Protein AF-R9KU34-F1 (afdb_monomer_lite)

Sequence (108 aa):
MATAMQGEYRAARGAELAAKCADWMDANPDALCYIERRALEEAGAERRFSVRLLLEEARSKDFTDRRGRGTRINNVIAPALARRIADDHPEVRPYMRLRRSMVDEIEG

Secondary structure (DSSP, 8-state):
-HHHHHHHHHHHHHHHHHHHHHHHHHH-HHHHHHHHHHHHHHHHTT--B-HHHHHHHHHHTTPBPTTSSB----GGGHHHHHHHHHHH-GGGTTTB-----TTGGG--

Radius of gyration: 14.87 Å; chains: 1; bounding box: 37×26×44 Å

Foldseek 3Di:
DVVVVVLVVLVVLLVVLLVVLVVLCQFFVPLLVQLLVVLVVCLVVVAADELVVSVVVSLVVQGATPVRHTRDDDPSNSLSSLVVSCVVPVSSVVRYDRDDDSNVVVVD

Structure (mmCIF, N/CA/C/O backbone):
data_AF-R9KU34-F1
#
_entry.id   AF-R9KU34-F1
#
loop_
_atom_site.group_PDB
_atom_site.id
_atom_site.type_symbol
_atom_site.label_atom_id
_atom_site.label_alt_id
_atom_site.label_comp_id
_atom_site.label_asym_id
_atom_site.label_entity_id
_atom_site.label_seq_id
_atom_site.pdbx_PDB_ins_code
_atom_site.Cartn_x
_atom_site.Cartn_y
_atom_site.Cartn_z
_atom_site.occupancy
_atom_site.B_iso_or_equiv
_atom_site.auth_seq_id
_atom_site.auth_comp_id
_atom_site.auth_asym_id
_atom_site.auth_atom_id
_atom_site.pdbx_PDB_model_num
ATOM 1 N N . MET A 1 1 ? 18.980 -3.634 -32.014 1.00 51.91 1 MET A N 1
ATOM 2 C CA . MET A 1 1 ? 19.744 -3.049 -30.887 1.00 51.91 1 MET A CA 1
ATOM 3 C C . MET A 1 1 ? 18.928 -2.063 -30.045 1.00 51.91 1 MET A C 1
ATOM 5 O O . MET A 1 1 ? 19.011 -2.159 -28.832 1.00 51.91 1 MET A O 1
ATOM 9 N N . ALA A 1 2 ? 18.085 -1.190 -30.620 1.00 54.97 2 ALA A N 1
ATOM 10 C CA . ALA A 1 2 ? 17.259 -0.250 -29.837 1.00 54.97 2 ALA A CA 1
ATOM 11 C C . ALA A 1 2 ? 16.260 -0.918 -28.858 1.00 54.97 2 ALA A C 1
ATOM 13 O O . ALA A 1 2 ? 16.022 -0.401 -27.772 1.00 54.97 2 ALA A O 1
ATOM 14 N N . THR A 1 3 ? 15.710 -2.085 -29.207 1.00 59.56 3 THR A N 1
ATOM 15 C CA . THR A 1 3 ? 14.722 -2.811 -28.385 1.00 59.56 3 THR A CA 1
ATOM 16 C C . THR A 1 3 ? 15.333 -3.476 -27.146 1.00 59.56 3 THR A C 1
ATOM 18 O O . THR A 1 3 ? 14.694 -3.513 -26.101 1.00 59.56 3 THR A O 1
ATOM 21 N N . ALA A 1 4 ? 16.585 -3.942 -27.234 1.00 59.69 4 ALA A N 1
ATOM 22 C CA . ALA A 1 4 ? 17.297 -4.569 -26.115 1.00 59.69 4 ALA A CA 1
ATOM 23 C C . ALA A 1 4 ? 17.662 -3.536 -25.032 1.00 59.69 4 ALA A C 1
ATOM 25 O O . ALA A 1 4 ? 17.339 -3.732 -23.865 1.00 59.69 4 ALA A O 1
ATOM 26 N N . MET A 1 5 ? 18.184 -2.369 -25.438 1.00 61.28 5 MET A N 1
ATOM 27 C CA . MET A 1 5 ? 18.437 -1.237 -24.530 1.00 61.28 5 MET A CA 1
ATOM 28 C C . MET A 1 5 ? 17.160 -0.737 -23.834 1.00 61.28 5 MET A C 1
ATOM 30 O O . MET A 1 5 ? 17.205 -0.310 -22.682 1.00 61.28 5 MET A O 1
ATOM 34 N N . GLN A 1 6 ? 16.008 -0.779 -24.516 1.00 59.88 6 GLN A N 1
ATOM 35 C CA . GLN A 1 6 ? 14.725 -0.411 -23.909 1.00 59.88 6 GLN A CA 1
ATOM 36 C C . GLN A 1 6 ? 14.242 -1.441 -22.878 1.00 59.88 6 GLN A C 1
ATOM 38 O O . GLN A 1 6 ? 13.665 -1.035 -21.872 1.00 59.88 6 GLN A O 1
ATOM 43 N N . GLY A 1 7 ? 14.484 -2.738 -23.092 1.00 62.44 7 GLY A N 1
ATOM 44 C CA . GLY A 1 7 ? 14.155 -3.796 -22.129 1.00 62.44 7 GLY A CA 1
ATOM 45 C C . GLY A 1 7 ? 15.004 -3.719 -20.857 1.00 62.44 7 GLY A C 1
ATOM 46 O O . GLY A 1 7 ? 14.464 -3.708 -19.753 1.00 62.44 7 GLY A O 1
ATOM 47 N N . GLU A 1 8 ? 16.320 -3.549 -21.003 1.00 66.50 8 GLU A N 1
ATOM 48 C CA . GLU A 1 8 ? 17.257 -3.419 -19.876 1.00 66.50 8 GLU A CA 1
ATOM 49 C C . GLU A 1 8 ? 16.966 -2.176 -19.022 1.00 66.50 8 GLU A C 1
ATOM 51 O O . GLU A 1 8 ? 16.920 -2.250 -17.793 1.00 66.50 8 GLU A O 1
ATOM 56 N N . TYR A 1 9 ? 16.677 -1.038 -19.664 1.00 66.12 9 TYR A N 1
ATOM 57 C CA . TYR A 1 9 ? 16.287 0.190 -18.967 1.00 66.12 9 TYR A CA 1
ATOM 58 C C . TYR A 1 9 ? 14.984 0.025 -18.171 1.00 66.12 9 TYR A C 1
ATOM 60 O O . TYR A 1 9 ? 14.853 0.546 -17.062 1.00 66.12 9 TYR A O 1
ATOM 68 N N . ARG A 1 10 ? 14.009 -0.710 -18.720 1.00 62.38 10 ARG A N 1
ATOM 69 C CA . ARG A 1 10 ? 12.731 -0.985 -18.046 1.00 62.38 10 ARG A CA 1
ATOM 70 C C . ARG A 1 10 ? 12.903 -1.921 -16.855 1.00 62.38 10 ARG A C 1
ATOM 72 O O . ARG A 1 10 ? 12.343 -1.629 -15.801 1.00 62.38 10 ARG A O 1
ATOM 79 N N . ALA A 1 11 ? 13.703 -2.977 -16.990 1.00 69.06 11 ALA A N 1
ATOM 80 C CA . ALA A 1 11 ? 13.994 -3.910 -15.903 1.00 69.06 11 ALA A CA 1
ATOM 81 C C . ALA A 1 11 ? 14.737 -3.221 -14.745 1.00 69.06 11 ALA A C 1
ATOM 83 O O . ALA A 1 11 ? 14.314 -3.321 -13.593 1.00 69.06 11 ALA A O 1
ATOM 84 N N . ALA A 1 12 ? 15.776 -2.434 -15.053 1.00 74.56 12 ALA A N 1
ATOM 85 C CA . ALA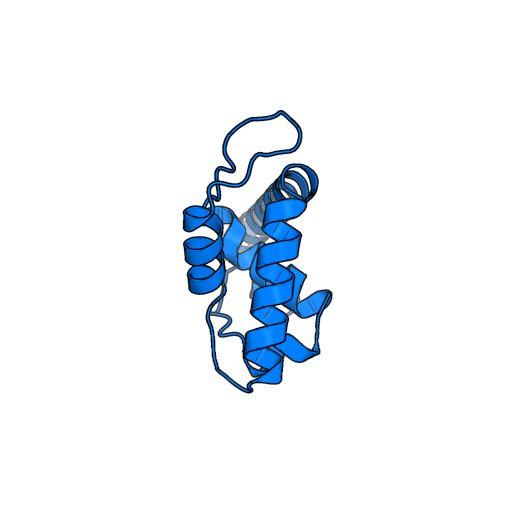 A 1 12 ? 16.514 -1.658 -14.054 1.00 74.56 12 ALA A CA 1
ATOM 86 C C . ALA A 1 12 ? 15.600 -0.674 -13.307 1.00 74.56 12 ALA A C 1
ATOM 88 O O . ALA A 1 12 ? 15.649 -0.562 -12.082 1.00 74.56 12 ALA A O 1
ATOM 89 N N . ARG A 1 13 ? 14.704 -0.004 -14.039 1.00 74.06 13 ARG A N 1
ATOM 90 C CA . ARG A 1 13 ? 13.727 0.911 -13.448 1.00 74.06 13 ARG A CA 1
ATOM 91 C C . ARG A 1 13 ? 12.674 0.178 -12.615 1.00 74.06 13 ARG A C 1
ATOM 93 O O . ARG A 1 13 ? 12.281 0.685 -11.573 1.00 74.06 13 ARG A O 1
ATOM 100 N N . GLY A 1 14 ? 12.240 -1.013 -13.022 1.00 74.50 14 GLY A N 1
ATOM 101 C CA . GLY A 1 14 ? 11.357 -1.872 -12.227 1.00 74.50 14 GLY A CA 1
ATOM 102 C C . GLY A 1 14 ? 11.984 -2.271 -10.888 1.00 74.50 14 GLY A C 1
ATOM 103 O O . GLY A 1 14 ? 11.344 -2.120 -9.847 1.00 74.50 14 GLY A O 1
ATOM 104 N N . ALA A 1 15 ? 13.253 -2.686 -10.903 1.00 79.25 15 ALA A N 1
ATOM 105 C CA . ALA A 1 15 ? 14.006 -3.029 -9.697 1.00 79.25 15 ALA A CA 1
ATOM 106 C C . ALA A 1 15 ? 14.189 -1.823 -8.759 1.00 79.25 15 ALA A C 1
ATOM 108 O O . ALA A 1 15 ? 13.983 -1.939 -7.552 1.00 79.25 15 ALA A O 1
ATOM 109 N N . GLU A 1 16 ? 14.491 -0.641 -9.306 1.00 82.62 16 GLU A N 1
ATOM 110 C CA . GLU A 1 16 ? 14.581 0.601 -8.528 1.00 82.62 16 GLU A CA 1
ATOM 111 C C . GLU A 1 16 ? 13.247 0.943 -7.838 1.00 82.62 16 GLU A C 1
ATOM 113 O O . GLU A 1 16 ? 13.219 1.363 -6.679 1.00 82.62 16 GLU A O 1
ATOM 118 N N . LEU A 1 17 ? 12.123 0.754 -8.536 1.00 81.50 17 LEU A N 1
ATOM 119 C CA . LEU A 1 17 ? 10.788 0.982 -7.980 1.00 81.50 17 LEU A CA 1
ATOM 120 C C . LEU A 1 17 ? 10.437 -0.027 -6.886 1.00 81.50 17 LEU A C 1
ATOM 122 O O . LEU A 1 17 ? 9.831 0.362 -5.887 1.00 81.50 17 LEU A O 1
ATOM 126 N N . ALA A 1 18 ? 10.827 -1.291 -7.056 1.00 82.38 18 ALA A N 1
ATOM 127 C CA . ALA A 1 18 ? 10.651 -2.324 -6.043 1.00 82.38 18 ALA A CA 1
ATOM 128 C C . ALA A 1 18 ? 11.465 -2.010 -4.778 1.00 82.38 18 ALA A C 1
ATOM 130 O O . ALA A 1 18 ? 10.910 -2.052 -3.683 1.00 82.38 18 ALA A O 1
ATOM 131 N N . ALA A 1 19 ? 12.728 -1.594 -4.925 1.00 85.75 19 ALA A N 1
ATOM 132 C CA . ALA A 1 19 ? 13.571 -1.181 -3.802 1.00 85.75 19 ALA A CA 1
ATOM 133 C C . ALA A 1 19 ? 12.972 0.018 -3.048 1.00 85.75 19 ALA A C 1
ATOM 135 O O . ALA A 1 19 ? 12.788 -0.036 -1.837 1.00 85.75 19 ALA A O 1
ATOM 136 N N . LYS A 1 20 ? 12.544 1.063 -3.771 1.00 86.56 20 LYS A N 1
ATOM 137 C CA . LYS A 1 20 ? 11.859 2.224 -3.172 1.00 86.56 20 LYS A CA 1
ATOM 138 C C . LYS A 1 20 ? 10.562 1.850 -2.459 1.00 86.56 20 LYS A C 1
ATOM 140 O O . LYS A 1 20 ? 10.192 2.496 -1.481 1.00 86.56 20 LYS A O 1
ATOM 145 N N . CYS A 1 21 ? 9.839 0.860 -2.979 1.00 87.94 21 CYS A N 1
ATOM 146 C CA . CYS A 1 21 ? 8.636 0.348 -2.340 1.00 87.94 21 CYS A CA 1
ATOM 147 C C . CYS A 1 21 ? 8.978 -0.361 -1.028 1.00 87.94 21 CYS A C 1
ATOM 149 O O . CYS A 1 21 ? 8.352 -0.056 -0.018 1.00 87.94 21 CYS A O 1
ATOM 151 N N . ALA A 1 22 ? 9.985 -1.237 -1.029 1.00 87.44 22 ALA A N 1
ATOM 152 C CA . ALA A 1 22 ? 10.450 -1.931 0.169 1.00 87.44 22 ALA A CA 1
ATOM 153 C C . ALA A 1 22 ? 10.916 -0.942 1.250 1.00 87.44 22 ALA A C 1
ATOM 155 O O . ALA A 1 22 ? 10.417 -0.988 2.371 1.00 87.44 22 ALA A O 1
ATOM 156 N N . ASP A 1 23 ? 11.747 0.040 0.884 1.00 89.06 23 ASP A N 1
ATOM 157 C CA . ASP A 1 23 ? 12.196 1.093 1.805 1.00 89.06 23 ASP A CA 1
ATOM 158 C C . ASP A 1 23 ? 11.015 1.867 2.413 1.00 89.06 23 ASP A C 1
ATOM 160 O O . ASP A 1 23 ? 11.015 2.223 3.594 1.00 89.06 23 ASP A O 1
ATOM 164 N N . TRP A 1 24 ? 9.986 2.151 1.605 1.00 90.00 24 TRP A N 1
ATOM 165 C CA . TRP A 1 24 ? 8.788 2.835 2.081 1.00 90.00 24 TRP A CA 1
ATOM 166 C C . TRP A 1 24 ? 7.964 1.953 3.024 1.00 90.00 24 TRP A C 1
ATOM 168 O O . TRP A 1 24 ? 7.509 2.449 4.053 1.00 90.00 24 TRP A O 1
ATOM 178 N N . MET A 1 25 ? 7.793 0.670 2.708 1.00 89.25 25 MET A N 1
ATOM 179 C CA . MET A 1 25 ? 7.091 -0.292 3.563 1.00 89.25 25 MET A CA 1
ATOM 180 C C . MET A 1 25 ? 7.777 -0.416 4.928 1.00 89.25 25 MET A C 1
ATOM 182 O O . MET A 1 25 ? 7.120 -0.304 5.962 1.00 89.25 25 MET A O 1
ATOM 186 N N . ASP A 1 26 ? 9.106 -0.526 4.935 1.00 89.62 26 ASP A N 1
ATOM 187 C CA . ASP A 1 26 ? 9.900 -0.589 6.161 1.00 89.62 26 ASP A CA 1
ATOM 188 C C . ASP A 1 26 ? 9.819 0.703 6.975 1.00 89.62 26 ASP A C 1
ATOM 190 O O . ASP A 1 26 ? 9.811 0.673 8.206 1.00 89.62 26 ASP A O 1
ATOM 194 N N . ALA A 1 27 ? 9.755 1.860 6.320 1.00 88.19 27 ALA A N 1
ATOM 195 C CA . ALA A 1 27 ? 9.644 3.139 7.010 1.00 88.19 27 ALA A CA 1
ATOM 196 C C . ALA A 1 27 ? 8.227 3.430 7.540 1.00 88.19 27 ALA A C 1
ATOM 198 O O . ALA A 1 27 ? 8.103 4.202 8.491 1.00 88.19 27 ALA A O 1
ATOM 199 N N . ASN A 1 28 ? 7.176 2.836 6.960 1.00 88.88 28 ASN A N 1
ATOM 200 C CA . ASN A 1 28 ? 5.776 3.208 7.210 1.00 88.88 28 ASN A CA 1
ATOM 201 C C . ASN A 1 28 ? 4.887 1.982 7.524 1.00 88.88 28 ASN A C 1
ATOM 203 O O . ASN A 1 28 ? 3.906 1.741 6.813 1.00 88.88 28 ASN A O 1
ATOM 207 N N . PRO A 1 29 ? 5.184 1.214 8.592 1.00 89.38 29 PRO A N 1
ATOM 208 C CA . PRO A 1 29 ? 4.461 -0.021 8.908 1.00 89.38 29 PRO A CA 1
ATOM 209 C C . PRO A 1 29 ? 2.977 0.211 9.226 1.00 89.38 29 PRO A C 1
ATOM 211 O O . PRO A 1 29 ? 2.139 -0.587 8.820 1.00 89.38 29 PRO A O 1
ATOM 214 N N . ASP A 1 30 ? 2.626 1.313 9.895 1.00 89.25 30 ASP A N 1
ATOM 215 C CA . ASP A 1 30 ? 1.233 1.600 10.267 1.00 89.25 30 ASP A CA 1
ATOM 216 C C . ASP A 1 30 ? 0.380 1.943 9.041 1.00 89.25 30 ASP A C 1
ATOM 218 O O . ASP A 1 30 ? -0.752 1.474 8.899 1.00 89.25 30 ASP A O 1
ATOM 222 N N . ALA A 1 31 ? 0.949 2.721 8.113 1.00 90.50 31 ALA A N 1
ATOM 223 C CA . ALA A 1 31 ? 0.305 3.027 6.844 1.00 90.50 31 ALA A CA 1
ATOM 224 C C . ALA A 1 31 ? 0.136 1.760 5.994 1.00 90.50 31 ALA A C 1
ATOM 226 O O . ALA A 1 31 ? -0.921 1.571 5.394 1.00 90.50 31 ALA A O 1
ATOM 227 N N . LEU A 1 32 ? 1.151 0.887 5.965 1.00 91.31 32 LEU A N 1
ATOM 228 C CA . LEU A 1 32 ? 1.085 -0.396 5.269 1.00 91.31 32 LEU A CA 1
ATOM 229 C C . LEU A 1 32 ? -0.018 -1.291 5.847 1.00 91.31 32 LEU A C 1
ATOM 231 O O . LEU A 1 32 ? -0.900 -1.708 5.102 1.00 91.31 32 LEU A O 1
ATOM 235 N N . CYS A 1 33 ? -0.033 -1.486 7.166 1.00 92.12 33 CYS A N 1
ATOM 236 C CA . CYS A 1 33 ? -1.046 -2.279 7.863 1.00 92.12 33 CYS A CA 1
ATOM 237 C C . CYS A 1 33 ? -2.467 -1.765 7.577 1.00 92.12 33 CYS A C 1
ATOM 239 O O . CYS A 1 33 ? -3.389 -2.540 7.312 1.00 92.12 33 CYS A O 1
ATOM 241 N N . TYR A 1 34 ? -2.656 -0.440 7.553 1.00 93.44 34 TYR A N 1
ATOM 242 C CA . TYR A 1 34 ? -3.936 0.151 7.167 1.00 93.44 34 TYR A CA 1
ATOM 243 C C . TYR A 1 34 ? -4.327 -0.197 5.725 1.00 93.44 34 TYR A C 1
ATOM 245 O O . TYR A 1 34 ? -5.478 -0.560 5.478 1.00 93.44 34 TYR A O 1
ATOM 253 N N . ILE A 1 35 ? -3.390 -0.079 4.779 1.00 92.81 35 ILE A N 1
ATOM 254 C CA . ILE A 1 35 ? -3.626 -0.369 3.360 1.00 92.81 35 ILE A CA 1
ATOM 255 C C . ILE A 1 35 ? -3.979 -1.847 3.160 1.00 92.81 35 ILE A C 1
ATOM 257 O O . ILE A 1 35 ? -4.961 -2.136 2.479 1.00 92.81 35 ILE A O 1
ATOM 261 N N . GLU A 1 36 ? -3.221 -2.764 3.763 1.00 93.88 36 GLU A N 1
ATOM 262 C CA . GLU A 1 36 ? -3.454 -4.213 3.689 1.00 93.88 36 GLU A CA 1
ATOM 263 C C . GLU A 1 36 ? -4.821 -4.577 4.260 1.00 93.88 36 GLU A C 1
ATOM 265 O O . GLU A 1 36 ? -5.630 -5.217 3.588 1.00 93.88 36 GLU A O 1
ATOM 270 N N . ARG A 1 37 ? -5.144 -4.072 5.455 1.00 95.06 37 ARG A N 1
ATOM 271 C CA . ARG A 1 37 ? -6.456 -4.290 6.067 1.00 95.06 37 ARG A CA 1
ATOM 272 C C . ARG A 1 37 ? -7.588 -3.799 5.165 1.00 95.06 37 ARG A C 1
ATOM 274 O O . ARG A 1 37 ? -8.557 -4.521 4.959 1.00 95.06 37 ARG A O 1
ATOM 281 N N . ARG A 1 38 ? -7.475 -2.593 4.599 1.00 94.88 38 ARG A N 1
ATOM 282 C CA . ARG A 1 38 ? -8.496 -2.065 3.680 1.00 94.88 38 ARG A CA 1
ATOM 283 C C . ARG A 1 38 ? -8.601 -2.900 2.403 1.00 94.88 38 ARG A C 1
ATOM 285 O O . ARG A 1 38 ? -9.711 -3.119 1.930 1.00 94.88 38 ARG A O 1
ATOM 292 N N . ALA A 1 39 ? -7.488 -3.397 1.865 1.00 93.75 39 ALA A N 1
ATOM 293 C CA . ALA A 1 39 ? -7.498 -4.293 0.710 1.00 93.75 39 ALA A CA 1
ATOM 294 C C . ALA A 1 39 ? -8.265 -5.593 1.005 1.00 93.75 39 ALA A C 1
ATOM 296 O O . ALA A 1 39 ? -9.099 -6.009 0.200 1.00 93.75 39 ALA A O 1
ATOM 297 N N . LEU A 1 40 ? -8.030 -6.190 2.176 1.00 94.00 40 LEU A N 1
ATOM 298 C CA . LEU A 1 40 ? -8.733 -7.387 2.639 1.00 94.00 40 LEU A CA 1
ATOM 299 C C . LEU A 1 40 ? -10.221 -7.130 2.892 1.00 94.00 40 LEU A C 1
ATOM 301 O O . LEU A 1 40 ? -11.051 -7.952 2.519 1.00 94.00 40 LEU A O 1
ATOM 305 N N . GLU A 1 41 ? -10.583 -5.985 3.472 1.00 94.81 41 GLU A N 1
ATOM 306 C CA . GLU A 1 41 ? -11.985 -5.598 3.682 1.00 94.81 41 GLU A CA 1
ATOM 307 C C . GLU A 1 41 ? -12.748 -5.435 2.358 1.00 94.81 41 GLU A C 1
ATOM 309 O O . GLU A 1 41 ? -13.903 -5.848 2.245 1.00 94.81 41 GLU A O 1
ATOM 314 N N . GLU A 1 42 ? -12.122 -4.843 1.338 1.00 93.31 42 GLU A N 1
ATOM 315 C CA . GLU A 1 42 ? -12.734 -4.711 0.013 1.00 93.31 42 GLU A CA 1
ATOM 316 C C . GLU A 1 42 ? -12.843 -6.068 -0.701 1.00 93.31 42 GLU A C 1
ATOM 318 O O .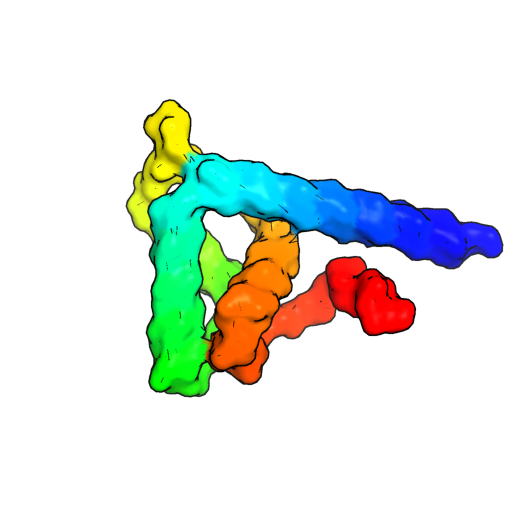 GLU A 1 42 ? -13.886 -6.358 -1.291 1.00 93.31 42 GLU A O 1
ATOM 323 N N . ALA A 1 43 ? -11.818 -6.921 -0.596 1.00 92.19 43 ALA A N 1
ATOM 324 C CA . ALA A 1 43 ? -11.836 -8.276 -1.149 1.00 92.19 43 ALA A CA 1
ATOM 325 C C . ALA A 1 43 ? -12.881 -9.174 -0.466 1.00 92.19 43 ALA A C 1
ATOM 327 O O . ALA A 1 43 ? -13.639 -9.860 -1.147 1.00 92.19 43 ALA A O 1
ATOM 328 N N . GLY A 1 44 ? -12.983 -9.119 0.865 1.00 91.88 44 GLY A N 1
ATOM 329 C CA . GLY A 1 44 ? -13.995 -9.842 1.640 1.00 91.88 44 GLY A CA 1
ATOM 330 C C . GLY A 1 44 ? -15.423 -9.354 1.382 1.00 91.88 44 GLY A C 1
ATOM 331 O O . GLY A 1 44 ? -16.372 -10.107 1.568 1.00 91.88 44 GLY A O 1
ATOM 332 N N . ALA A 1 45 ? -15.583 -8.115 0.911 1.00 93.06 45 ALA A N 1
ATOM 333 C CA . ALA A 1 45 ? -16.854 -7.579 0.428 1.00 93.06 45 ALA A CA 1
ATOM 334 C C . ALA A 1 45 ? -17.076 -7.800 -1.083 1.00 93.06 45 ALA A C 1
ATOM 336 O O . ALA A 1 45 ? -18.032 -7.256 -1.635 1.00 93.06 45 ALA A O 1
ATOM 337 N N . GLU A 1 46 ? -16.179 -8.527 -1.756 1.00 91.88 46 GLU A N 1
ATOM 338 C CA . GLU A 1 46 ? -16.189 -8.800 -3.199 1.00 91.88 46 GLU A CA 1
ATOM 339 C C . GLU A 1 46 ? -16.240 -7.535 -4.081 1.00 91.88 46 GLU A C 1
ATOM 341 O O . GLU A 1 46 ? -16.708 -7.537 -5.226 1.00 91.88 46 GLU A O 1
ATOM 346 N N . ARG A 1 47 ? -15.748 -6.406 -3.558 1.00 89.75 47 ARG A N 1
ATOM 347 C CA . ARG A 1 47 ? -15.790 -5.109 -4.238 1.00 89.75 47 ARG A CA 1
ATOM 348 C C . ARG A 1 47 ? -14.512 -4.879 -5.021 1.00 89.75 47 ARG A C 1
ATOM 350 O O . ARG A 1 47 ? -13.409 -5.056 -4.525 1.00 89.75 47 ARG A O 1
ATOM 357 N N . ARG A 1 48 ? -14.650 -4.419 -6.267 1.00 88.75 48 ARG A N 1
ATOM 358 C CA . ARG A 1 48 ? -13.491 -4.039 -7.084 1.00 88.75 48 ARG A CA 1
ATOM 359 C C . ARG A 1 48 ? -12.916 -2.709 -6.617 1.00 88.75 48 ARG A C 1
ATOM 361 O O . ARG A 1 48 ? -13.629 -1.708 -6.607 1.00 88.75 48 ARG A O 1
ATOM 368 N N . PHE A 1 49 ? -11.610 -2.666 -6.388 1.00 87.25 49 PHE A N 1
ATOM 369 C CA . PHE A 1 49 ? -10.905 -1.458 -5.956 1.00 87.25 49 PHE A CA 1
ATOM 370 C C . PHE A 1 49 ? -9.618 -1.229 -6.751 1.00 87.25 49 PHE A C 1
ATOM 372 O O . PHE A 1 49 ? -9.200 -2.049 -7.566 1.00 87.25 49 PHE A O 1
ATOM 379 N N . SER A 1 50 ? -8.994 -0.069 -6.550 1.00 86.81 50 SER A N 1
ATOM 380 C CA . SER A 1 50 ? -7.679 0.247 -7.115 1.00 86.81 50 SER A CA 1
ATOM 381 C C . SER A 1 50 ? -6.700 0.543 -5.99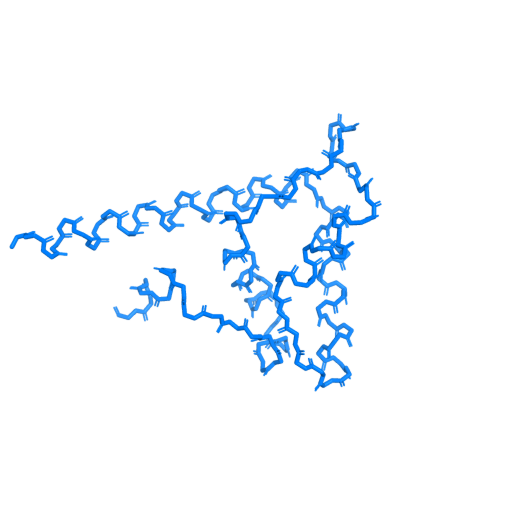0 1.00 86.81 50 SER A C 1
ATOM 383 O O . SER A 1 50 ? -7.088 1.158 -5.000 1.00 86.81 50 SER A O 1
ATOM 385 N N . VAL A 1 51 ? -5.424 0.190 -6.164 1.00 87.94 51 VAL A N 1
ATOM 386 C CA . VAL A 1 51 ? -4.396 0.509 -5.157 1.00 87.94 51 VAL A CA 1
ATOM 387 C C . VAL A 1 51 ? -4.336 2.015 -4.876 1.00 87.94 51 VAL A C 1
ATOM 389 O O . VAL A 1 51 ? -4.105 2.438 -3.753 1.00 87.94 51 VAL A O 1
ATOM 392 N N . ARG A 1 52 ? -4.605 2.845 -5.893 1.00 86.94 52 ARG A N 1
ATOM 393 C CA . ARG A 1 52 ? -4.592 4.303 -5.768 1.00 86.94 52 ARG A CA 1
ATOM 394 C C . ARG A 1 52 ? -5.648 4.805 -4.786 1.00 86.94 52 ARG A C 1
ATOM 396 O O . ARG A 1 52 ? -5.339 5.704 -4.018 1.00 86.94 52 ARG A O 1
ATOM 403 N N . LEU A 1 53 ? -6.839 4.204 -4.793 1.00 88.00 53 LEU A N 1
ATOM 404 C CA . LEU A 1 53 ? -7.887 4.521 -3.822 1.00 88.00 53 LEU A CA 1
ATOM 405 C C . LEU A 1 53 ? -7.388 4.260 -2.395 1.00 88.00 53 LEU A C 1
ATOM 407 O O . LEU A 1 53 ? -7.475 5.143 -1.552 1.00 88.00 53 LEU A O 1
ATOM 411 N N . LEU A 1 54 ? -6.782 3.093 -2.154 1.00 90.19 54 LEU A N 1
ATOM 412 C CA . LEU A 1 54 ? -6.241 2.738 -0.837 1.00 90.19 54 LEU A CA 1
ATOM 413 C C . LEU A 1 54 ? -5.117 3.683 -0.396 1.00 90.19 54 LEU A C 1
ATOM 415 O O . LEU A 1 54 ? -5.049 4.077 0.765 1.00 90.19 54 LEU A O 1
ATOM 419 N N . LEU A 1 55 ? -4.253 4.090 -1.329 1.00 88.69 55 LEU A N 1
ATOM 420 C CA . LEU A 1 55 ? -3.194 5.061 -1.063 1.00 88.69 55 LEU A CA 1
ATOM 421 C C . LEU A 1 55 ? -3.739 6.456 -0.743 1.00 88.69 55 LEU A C 1
ATOM 423 O O . LEU A 1 55 ? -3.181 7.150 0.104 1.00 88.69 55 LEU A O 1
ATOM 427 N N . GLU A 1 56 ? -4.799 6.890 -1.422 1.00 89.00 56 GLU A N 1
ATOM 428 C CA . GLU A 1 56 ? -5.463 8.166 -1.144 1.00 89.00 56 GLU A CA 1
ATOM 429 C C . GLU A 1 56 ? -6.160 8.134 0.225 1.00 89.00 56 GLU A C 1
ATOM 431 O O . GLU A 1 56 ? -5.997 9.075 1.004 1.00 89.00 56 GLU A O 1
ATOM 436 N N . GLU A 1 57 ? -6.823 7.025 0.574 1.00 89.44 57 GLU A N 1
ATOM 437 C CA . GLU A 1 57 ? -7.361 6.804 1.920 1.00 89.44 57 GLU A CA 1
ATOM 438 C C . GLU A 1 57 ? -6.253 6.850 2.978 1.00 89.44 57 GLU A C 1
ATOM 440 O O .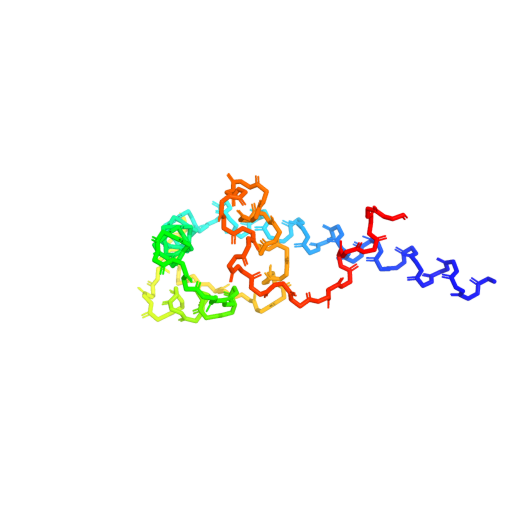 GLU A 1 57 ? -6.377 7.582 3.958 1.00 89.44 57 GLU A O 1
ATOM 445 N N . ALA A 1 58 ? -5.143 6.137 2.776 1.00 87.94 58 ALA A N 1
ATOM 446 C CA . ALA A 1 58 ? -4.027 6.129 3.718 1.00 87.94 58 ALA A CA 1
ATOM 447 C C . ALA A 1 58 ? -3.389 7.518 3.874 1.00 87.94 58 ALA A C 1
ATOM 449 O O . ALA A 1 58 ? -3.060 7.930 4.984 1.00 87.94 58 ALA A O 1
ATOM 450 N N . ARG A 1 59 ? -3.282 8.288 2.782 1.00 85.50 59 ARG A N 1
ATOM 451 C CA . ARG A 1 59 ? -2.779 9.670 2.815 1.00 85.50 59 ARG A CA 1
ATOM 452 C C . ARG A 1 59 ? -3.686 10.589 3.644 1.00 85.50 59 ARG A C 1
ATOM 454 O O . ARG A 1 59 ? -3.182 11.510 4.272 1.00 85.50 59 ARG A O 1
ATOM 461 N N . SER A 1 60 ? -4.996 10.332 3.683 1.00 85.00 60 SER A N 1
ATOM 462 C CA . SER A 1 60 ? -5.945 11.118 4.491 1.00 85.00 60 SER A CA 1
ATOM 463 C C . SER A 1 60 ? -5.819 10.896 6.005 1.00 85.00 60 SER A C 1
ATOM 465 O O . SER A 1 60 ? -6.312 11.710 6.780 1.00 85.00 60 SER A O 1
ATOM 467 N N . LYS A 1 61 ? -5.179 9.800 6.435 1.00 84.62 61 LYS A N 1
ATOM 468 C CA . LYS A 1 61 ? -5.042 9.420 7.850 1.00 84.62 61 LYS A CA 1
ATOM 469 C C . LYS A 1 61 ? -3.827 10.031 8.552 1.00 84.62 61 LYS A C 1
ATOM 471 O O 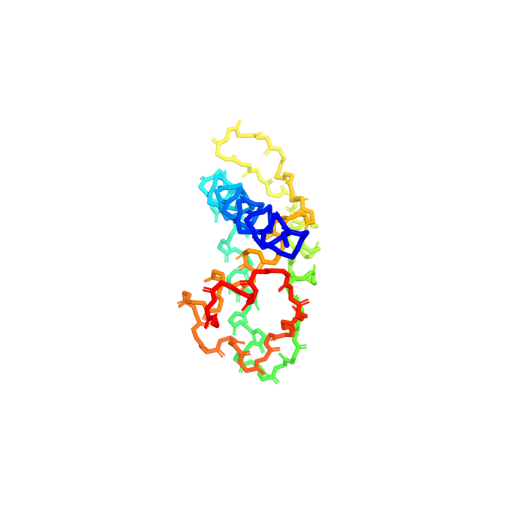. LYS A 1 61 ? -3.696 9.836 9.753 1.00 84.62 61 LYS A O 1
ATOM 476 N N . ASP A 1 62 ? -2.975 10.748 7.816 1.00 79.12 62 ASP A N 1
ATOM 477 C CA . ASP A 1 62 ? -1.789 11.456 8.324 1.00 79.12 62 ASP A CA 1
ATOM 478 C C . ASP A 1 62 ? -0.888 10.595 9.234 1.00 79.12 62 ASP A C 1
ATOM 480 O O . ASP A 1 62 ? -0.475 10.993 10.321 1.00 79.12 62 ASP A O 1
ATOM 484 N N . PHE A 1 63 ? -0.608 9.362 8.796 1.00 83.56 63 PHE A N 1
ATOM 485 C CA . PHE A 1 63 ? 0.266 8.441 9.522 1.00 83.56 63 PHE A CA 1
ATOM 486 C C . PHE A 1 63 ? 1.666 9.027 9.709 1.00 83.56 63 PHE A C 1
ATOM 488 O O . PHE A 1 63 ? 2.219 9.642 8.793 1.00 83.56 63 PHE A O 1
ATOM 495 N N . THR A 1 64 ? 2.297 8.744 10.844 1.00 83.69 64 THR A N 1
ATOM 496 C CA . THR A 1 64 ? 3.717 9.036 11.059 1.00 83.69 64 THR A CA 1
ATOM 497 C C . THR A 1 64 ? 4.586 7.845 10.677 1.00 83.69 64 THR A C 1
ATOM 499 O O . THR A 1 64 ? 4.274 6.705 11.010 1.00 83.69 64 THR A O 1
ATOM 502 N N . ASP A 1 65 ? 5.696 8.116 10.004 1.00 79.94 65 ASP A N 1
ATOM 503 C CA . ASP A 1 65 ? 6.739 7.141 9.724 1.00 79.94 65 ASP A CA 1
ATOM 504 C C . ASP A 1 65 ? 7.483 6.743 11.014 1.00 79.94 65 ASP A C 1
ATOM 506 O O . ASP A 1 65 ? 7.356 7.378 12.068 1.00 79.94 65 ASP A O 1
ATOM 510 N N . ARG A 1 66 ? 8.336 5.714 10.936 1.00 77.69 66 ARG A N 1
ATOM 511 C CA . ARG A 1 66 ? 9.170 5.256 12.068 1.00 77.69 66 ARG A CA 1
ATOM 512 C C . ARG A 1 66 ? 10.115 6.329 12.634 1.00 77.69 66 ARG A C 1
ATOM 514 O O . ARG A 1 66 ? 10.727 6.113 13.676 1.00 77.69 66 ARG A O 1
ATOM 521 N N . ARG A 1 67 ? 10.289 7.463 11.952 1.00 75.38 67 ARG A N 1
ATOM 522 C CA . ARG A 1 67 ? 11.132 8.595 12.363 1.00 75.38 67 ARG A CA 1
ATOM 523 C C . ARG A 1 67 ? 10.300 9.774 12.887 1.00 75.38 67 ARG A C 1
ATOM 525 O O . ARG A 1 67 ? 10.864 10.852 13.071 1.00 75.38 67 ARG A O 1
ATOM 532 N N . GLY A 1 68 ? 8.996 9.586 13.104 1.00 75.56 68 GLY A N 1
ATOM 533 C CA . GLY A 1 68 ? 8.076 10.607 13.603 1.00 75.56 68 GLY A CA 1
ATOM 534 C C . GLY A 1 68 ? 7.716 11.691 12.583 1.00 75.56 68 GLY A C 1
ATOM 535 O O . GLY A 1 68 ? 7.251 12.758 12.975 1.00 75.56 68 GLY A O 1
ATOM 536 N N . ARG A 1 69 ? 7.954 11.470 11.284 1.00 77.94 69 ARG A N 1
ATOM 537 C CA . ARG A 1 69 ? 7.596 12.410 10.208 1.00 77.94 69 ARG A CA 1
ATOM 538 C C . ARG A 1 69 ? 6.306 11.975 9.528 1.00 77.94 69 ARG A C 1
ATOM 540 O O . ARG A 1 69 ? 6.020 10.789 9.463 1.00 77.94 69 ARG A O 1
ATOM 547 N N . GLY A 1 70 ? 5.557 12.914 8.955 1.00 76.06 70 GLY A N 1
ATOM 548 C CA . GLY A 1 70 ? 4.377 12.577 8.153 1.00 76.06 70 GLY A CA 1
ATOM 549 C C . GLY A 1 70 ? 4.721 11.642 6.984 1.00 76.06 70 GLY A C 1
ATOM 550 O O . GLY A 1 70 ? 5.695 11.861 6.255 1.00 76.06 70 GLY A O 1
ATOM 551 N N . THR A 1 71 ? 3.908 10.604 6.798 1.00 75.75 71 THR A N 1
ATOM 552 C CA . THR A 1 71 ? 4.086 9.584 5.760 1.00 75.75 71 THR A CA 1
ATOM 553 C C . THR A 1 71 ? 3.892 10.200 4.379 1.00 75.75 71 THR A C 1
ATOM 555 O O . THR A 1 71 ? 2.783 10.552 3.969 1.00 75.75 71 THR A O 1
ATOM 558 N N . ARG A 1 72 ? 4.970 10.289 3.592 1.00 77.75 72 ARG A N 1
ATOM 559 C CA . ARG A 1 72 ? 4.887 10.769 2.208 1.00 77.75 72 ARG A CA 1
ATOM 560 C C . ARG A 1 72 ? 4.717 9.608 1.237 1.00 77.75 72 ARG A C 1
ATOM 562 O O . ARG A 1 72 ? 5.687 9.055 0.729 1.00 77.75 72 ARG A O 1
ATOM 569 N N . ILE A 1 73 ? 3.469 9.275 0.931 1.00 79.44 73 ILE A N 1
ATOM 570 C CA . ILE A 1 73 ? 3.144 8.293 -0.111 1.00 79.44 73 ILE A CA 1
ATOM 571 C C . ILE A 1 73 ? 3.440 8.914 -1.480 1.00 79.44 73 ILE A C 1
ATOM 573 O O . ILE A 1 73 ? 2.842 9.932 -1.831 1.00 79.44 73 ILE A O 1
ATOM 577 N N . ASN A 1 74 ? 4.342 8.331 -2.271 1.00 79.25 74 ASN A N 1
ATOM 578 C CA . ASN A 1 74 ? 4.594 8.760 -3.651 1.00 79.25 74 ASN A CA 1
ATOM 579 C C . ASN A 1 74 ? 3.815 7.870 -4.635 1.00 79.25 74 ASN A C 1
ATOM 581 O O . ASN A 1 74 ? 3.802 6.653 -4.503 1.00 79.25 74 ASN A O 1
ATOM 585 N N . ASN A 1 75 ? 3.206 8.446 -5.672 1.00 77.44 75 ASN A N 1
ATOM 586 C CA . ASN A 1 75 ? 2.482 7.675 -6.693 1.00 77.44 75 ASN A CA 1
ATOM 587 C C . ASN A 1 75 ? 3.396 6.703 -7.464 1.00 77.44 75 ASN A C 1
ATOM 589 O O . ASN A 1 75 ? 2.918 5.741 -8.058 1.00 77.44 75 ASN A O 1
ATOM 593 N N . VAL A 1 76 ? 4.707 6.950 -7.440 1.00 79.75 76 VAL A N 1
ATOM 594 C CA . VAL A 1 76 ? 5.733 6.127 -8.085 1.00 79.75 76 VAL A CA 1
ATOM 595 C C . VAL A 1 76 ? 5.804 4.705 -7.505 1.00 79.75 76 VAL A C 1
ATOM 597 O O . VAL A 1 76 ? 6.059 3.774 -8.261 1.00 79.75 76 VAL A O 1
ATOM 600 N N . ILE A 1 77 ? 5.522 4.510 -6.209 1.00 83.31 77 ILE A N 1
ATOM 601 C CA . ILE A 1 77 ? 5.554 3.173 -5.578 1.00 83.31 77 ILE A CA 1
ATOM 602 C C . ILE A 1 77 ? 4.253 2.384 -5.765 1.00 83.31 77 ILE A C 1
ATOM 604 O O . ILE A 1 77 ? 4.234 1.179 -5.540 1.00 83.31 77 ILE A O 1
ATOM 608 N N . ALA A 1 78 ? 3.170 3.029 -6.214 1.00 85.38 78 ALA A N 1
ATOM 609 C CA . ALA A 1 78 ? 1.846 2.415 -6.284 1.00 85.38 78 ALA A CA 1
ATOM 610 C C . ALA A 1 78 ? 1.802 1.095 -7.085 1.00 85.38 78 ALA A C 1
ATOM 612 O O . ALA A 1 78 ? 1.176 0.149 -6.609 1.00 85.38 78 ALA A O 1
ATOM 613 N N . PRO A 1 79 ? 2.463 0.963 -8.256 1.00 84.12 79 PRO A N 1
ATOM 614 C CA . PRO A 1 79 ? 2.443 -0.297 -8.997 1.00 84.12 79 PRO A CA 1
ATOM 615 C C . PRO A 1 79 ? 3.233 -1.423 -8.323 1.00 84.12 79 PRO A C 1
ATOM 617 O O . PRO A 1 79 ? 2.830 -2.577 -8.427 1.00 84.12 79 PRO A O 1
ATOM 620 N N . ALA A 1 80 ? 4.345 -1.099 -7.658 1.00 86.25 80 ALA A N 1
ATOM 621 C CA . ALA A 1 80 ? 5.144 -2.076 -6.921 1.00 86.25 80 ALA A CA 1
ATOM 622 C C . ALA A 1 80 ? 4.395 -2.546 -5.666 1.00 86.25 80 ALA A C 1
ATOM 624 O O . ALA A 1 80 ? 4.287 -3.746 -5.428 1.00 86.25 80 ALA A O 1
ATOM 625 N N . LEU A 1 81 ? 3.772 -1.612 -4.944 1.00 87.38 81 LEU A N 1
ATOM 626 C CA . LEU A 1 81 ? 2.959 -1.917 -3.771 1.00 87.38 81 LEU A CA 1
ATOM 627 C C . LEU A 1 81 ? 1.745 -2.783 -4.127 1.00 87.38 81 LEU A C 1
ATOM 629 O O . LEU A 1 81 ? 1.437 -3.726 -3.412 1.00 87.38 81 LEU A O 1
ATOM 633 N N . ALA A 1 82 ? 1.077 -2.502 -5.250 1.00 88.50 82 ALA A N 1
ATOM 634 C CA . ALA A 1 82 ? -0.051 -3.314 -5.701 1.00 88.50 82 ALA A CA 1
ATOM 635 C C . ALA A 1 82 ? 0.344 -4.778 -5.928 1.00 88.50 82 ALA A C 1
ATOM 637 O O . ALA A 1 82 ? -0.399 -5.671 -5.542 1.00 88.50 82 ALA A O 1
ATOM 638 N N . ARG A 1 83 ? 1.509 -5.034 -6.536 1.00 86.31 83 ARG A N 1
ATOM 639 C CA . ARG A 1 83 ? 2.007 -6.409 -6.702 1.00 86.31 83 ARG A CA 1
ATOM 640 C C . ARG A 1 83 ? 2.299 -7.046 -5.369 1.00 86.31 83 ARG A C 1
ATOM 642 O O . ARG A 1 83 ? 1.821 -8.139 -5.123 1.00 86.31 83 ARG A O 1
ATOM 649 N N . ARG A 1 84 ? 2.995 -6.315 -4.502 1.00 89.56 84 ARG A N 1
ATOM 650 C CA . ARG A 1 84 ? 3.360 -6.822 -3.190 1.00 89.56 84 ARG A CA 1
ATOM 651 C C . ARG A 1 84 ? 2.135 -7.239 -2.376 1.00 89.56 84 ARG A C 1
ATOM 653 O O . ARG A 1 84 ? 2.104 -8.354 -1.887 1.00 89.56 84 ARG A O 1
ATOM 660 N N . ILE A 1 85 ? 1.090 -6.409 -2.347 1.00 90.38 85 ILE A N 1
ATOM 661 C CA . ILE A 1 85 ? -0.191 -6.748 -1.705 1.00 90.38 85 ILE A CA 1
ATOM 662 C C . ILE A 1 85 ? -0.837 -7.973 -2.364 1.00 90.38 85 ILE A C 1
ATOM 664 O O . ILE A 1 85 ? -1.370 -8.823 -1.669 1.00 90.38 85 ILE A O 1
ATOM 668 N N . ALA A 1 86 ? -0.809 -8.082 -3.693 1.00 89.88 86 ALA A N 1
ATOM 669 C CA . ALA A 1 86 ? -1.345 -9.244 -4.407 1.00 89.88 86 ALA A CA 1
ATOM 670 C C . ALA A 1 86 ? -0.549 -10.543 -4.179 1.00 89.88 86 ALA A C 1
ATOM 672 O O . ALA A 1 86 ? -1.120 -11.625 -4.316 1.00 89.88 86 ALA A O 1
ATOM 673 N N . ASP A 1 87 ? 0.750 -10.438 -3.909 1.00 90.19 87 ASP A N 1
ATOM 674 C CA . ASP A 1 87 ? 1.625 -11.572 -3.615 1.00 90.19 87 ASP A CA 1
ATOM 675 C C . ASP A 1 87 ? 1.474 -12.014 -2.154 1.00 90.19 87 ASP A C 1
ATOM 677 O O . ASP A 1 87 ? 1.346 -13.209 -1.896 1.00 90.19 87 ASP A O 1
ATOM 681 N N . ASP A 1 88 ? 1.420 -11.059 -1.221 1.00 90.19 88 ASP A N 1
ATOM 682 C CA . ASP A 1 88 ? 1.239 -11.313 0.213 1.00 90.19 88 ASP A CA 1
ATOM 683 C C . ASP A 1 88 ? -0.215 -11.738 0.539 1.00 90.19 88 ASP A C 1
ATOM 685 O O . ASP A 1 88 ? -0.436 -12.564 1.423 1.00 90.19 88 ASP A O 1
ATOM 689 N N . HIS A 1 89 ? -1.199 -11.234 -0.219 1.00 90.75 89 HIS A N 1
ATOM 690 C CA . HIS A 1 89 ? -2.632 -11.534 -0.097 1.00 90.75 89 HIS A CA 1
ATOM 691 C C . HIS A 1 89 ? -3.231 -11.955 -1.451 1.00 90.75 89 HIS A C 1
ATOM 693 O O . HIS A 1 89 ? -3.879 -11.148 -2.137 1.00 90.75 89 HIS A O 1
ATOM 699 N N . PRO A 1 90 ? -3.048 -13.215 -1.886 1.00 90.69 90 PRO A N 1
ATOM 700 C CA . PRO A 1 90 ? -3.563 -13.688 -3.171 1.00 90.69 90 PRO A CA 1
ATOM 701 C C . PRO A 1 90 ? -5.091 -13.567 -3.300 1.00 90.69 90 PRO A C 1
ATOM 703 O O . PRO A 1 90 ? -5.595 -13.377 -4.407 1.00 90.69 90 PRO A O 1
ATOM 706 N N . GLU A 1 91 ? -5.833 -13.595 -2.191 1.00 90.06 91 GLU A N 1
ATOM 707 C CA . GLU A 1 91 ? -7.282 -13.369 -2.114 1.00 90.06 91 GLU A CA 1
ATOM 708 C C . GLU A 1 91 ? -7.723 -11.982 -2.610 1.00 90.06 91 GLU A C 1
ATOM 710 O O . GLU A 1 91 ? -8.860 -11.805 -3.048 1.00 90.06 91 GLU A O 1
ATOM 715 N N . VAL A 1 92 ? -6.822 -10.997 -2.605 1.00 91.44 92 VAL A N 1
ATOM 716 C CA . VAL A 1 92 ? -7.087 -9.639 -3.091 1.00 91.44 92 VAL A CA 1
ATOM 717 C C . VAL A 1 92 ? -7.023 -9.553 -4.622 1.00 91.44 92 VAL A C 1
ATOM 719 O O . VAL A 1 92 ? -7.718 -8.730 -5.231 1.00 91.44 92 VAL A O 1
ATOM 722 N N . ARG A 1 93 ? -6.216 -10.404 -5.276 1.00 87.62 93 ARG A N 1
ATOM 723 C CA . ARG A 1 93 ? -5.944 -10.341 -6.728 1.00 87.62 93 ARG A CA 1
ATOM 724 C C . ARG A 1 93 ? -7.195 -10.252 -7.615 1.00 87.62 93 ARG A C 1
ATOM 726 O O . ARG A 1 93 ? -7.179 -9.418 -8.519 1.00 87.62 93 ARG A O 1
ATOM 733 N N . PRO A 1 94 ? -8.275 -11.033 -7.397 1.00 87.81 94 PRO A N 1
ATOM 734 C CA . PRO A 1 94 ? -9.459 -10.996 -8.263 1.00 87.81 94 PRO A CA 1
ATOM 735 C C . PRO A 1 94 ? -10.204 -9.653 -8.243 1.00 87.81 94 PRO A C 1
ATOM 737 O O . PRO A 1 94 ? -10.886 -9.290 -9.206 1.00 87.81 94 PRO A O 1
ATOM 740 N N . TYR A 1 95 ? -10.075 -8.908 -7.146 1.00 88.69 95 TYR A N 1
ATOM 741 C CA . TYR A 1 95 ? -10.818 -7.675 -6.889 1.00 88.69 95 TYR A CA 1
ATOM 742 C C . TYR A 1 95 ? -9.981 -6.421 -7.142 1.00 88.69 95 TYR A C 1
ATOM 744 O O . TYR A 1 95 ? -10.517 -5.349 -7.448 1.00 88.69 95 TYR A O 1
ATOM 752 N N . MET A 1 96 ? -8.658 -6.548 -7.076 1.00 87.62 96 MET A N 1
ATOM 753 C CA . MET A 1 96 ? -7.748 -5.442 -7.310 1.00 87.62 96 MET A CA 1
ATOM 754 C C . MET A 1 96 ? -7.571 -5.165 -8.805 1.00 87.62 96 MET A C 1
ATOM 756 O O . MET A 1 96 ? -7.058 -5.973 -9.577 1.00 87.62 96 MET A O 1
ATOM 760 N N . ARG A 1 97 ? -7.930 -3.949 -9.225 1.00 80.81 97 ARG A N 1
ATOM 761 C CA . ARG A 1 97 ? -7.650 -3.458 -10.578 1.00 80.81 97 ARG A CA 1
ATOM 762 C C . ARG A 1 97 ? -6.164 -3.152 -10.728 1.00 80.81 97 ARG A C 1
ATOM 764 O O . ARG A 1 97 ? -5.722 -2.021 -10.508 1.00 80.81 97 ARG A O 1
ATOM 771 N N . LEU A 1 98 ? -5.413 -4.148 -11.173 1.00 69.56 98 LEU A N 1
ATOM 772 C CA . LEU A 1 98 ? -4.077 -3.960 -11.715 1.00 69.56 98 LEU A CA 1
ATOM 773 C C . LEU A 1 98 ? -4.211 -3.315 -13.101 1.00 69.56 98 LEU A C 1
ATOM 775 O O . LEU A 1 98 ? -4.735 -3.914 -14.039 1.00 69.56 98 LEU A O 1
ATOM 779 N N . ARG A 1 99 ? -3.775 -2.059 -13.252 1.00 60.06 99 ARG A N 1
ATOM 780 C CA . ARG A 1 99 ? -3.478 -1.556 -14.600 1.00 60.06 99 ARG A CA 1
ATOM 781 C C . ARG A 1 99 ? -2.195 -2.232 -15.065 1.00 60.06 99 ARG A C 1
ATOM 783 O O . ARG A 1 99 ? -1.255 -2.299 -14.276 1.00 60.06 99 ARG A O 1
ATOM 790 N N . ARG A 1 100 ? -2.149 -2.639 -16.340 1.00 51.16 100 ARG A N 1
ATOM 791 C CA . ARG A 1 100 ? -0.915 -3.069 -17.014 1.00 51.16 100 ARG A CA 1
ATOM 792 C C . ARG A 1 100 ? 0.176 -2.042 -16.702 1.00 51.16 100 ARG A C 1
ATOM 794 O O . ARG A 1 100 ? 0.044 -0.871 -17.066 1.00 51.16 100 ARG A O 1
ATOM 801 N N . SER A 1 101 ? 1.181 -2.459 -15.951 1.00 51.41 101 SER A N 1
ATOM 802 C CA . SER A 1 101 ? 2.292 -1.615 -15.517 1.00 51.41 101 SER A CA 1
ATOM 803 C C . SER A 1 101 ? 3.580 -2.164 -16.120 1.00 51.41 101 SER A C 1
ATOM 805 O O . SER A 1 101 ? 3.661 -3.354 -16.398 1.00 51.41 101 SER A O 1
ATOM 807 N N . MET A 1 102 ? 4.614 -1.332 -16.282 1.00 50.06 102 MET A N 1
ATOM 808 C CA . MET A 1 102 ? 5.938 -1.751 -16.792 1.00 50.06 102 MET A CA 1
ATOM 809 C C . MET A 1 102 ? 6.582 -2.909 -16.004 1.00 50.06 102 MET A C 1
ATOM 811 O O . MET A 1 102 ? 7.551 -3.496 -16.461 1.00 50.06 102 MET A O 1
ATOM 815 N N . VAL A 1 103 ? 6.053 -3.231 -14.825 1.00 48.47 103 VAL A N 1
ATOM 816 C CA . VAL A 1 103 ? 6.534 -4.286 -13.929 1.00 48.47 103 VAL A CA 1
ATOM 817 C C . VAL A 1 103 ? 5.910 -5.664 -14.266 1.00 48.47 103 VAL A C 1
ATOM 819 O O . VAL A 1 103 ? 6.350 -6.668 -13.726 1.00 48.47 103 VAL A O 1
ATOM 822 N N . ASP A 1 104 ? 4.910 -5.737 -15.162 1.00 49.72 104 ASP A N 1
ATOM 823 C CA . ASP A 1 104 ? 4.326 -7.004 -15.662 1.00 49.72 104 ASP A CA 1
ATOM 824 C C . ASP A 1 104 ? 5.220 -7.707 -16.699 1.00 49.72 104 ASP A C 1
ATOM 826 O O . ASP A 1 104 ? 5.040 -8.890 -16.950 1.00 49.72 104 ASP A O 1
ATOM 830 N N . GLU A 1 105 ? 6.178 -7.003 -17.315 1.00 47.84 105 GLU A N 1
ATOM 831 C CA . GLU A 1 105 ? 7.039 -7.552 -18.382 1.00 47.84 105 GLU A CA 1
ATOM 832 C C . GLU A 1 105 ? 8.274 -8.313 -17.8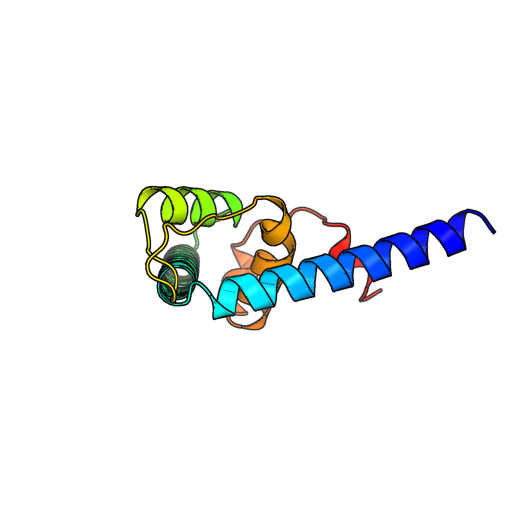50 1.00 47.84 105 GLU A C 1
ATOM 834 O O . GLU A 1 105 ? 9.098 -8.746 -18.645 1.00 47.84 105 GLU A O 1
ATOM 839 N N . ILE A 1 106 ? 8.429 -8.470 -16.528 1.00 46.72 106 ILE A N 1
ATOM 840 C CA . ILE A 1 106 ? 9.568 -9.191 -15.918 1.00 46.72 106 ILE A CA 1
ATOM 841 C C . ILE A 1 106 ? 9.261 -10.695 -15.729 1.00 46.72 106 ILE A C 1
ATOM 843 O O . ILE A 1 106 ? 10.185 -11.487 -15.584 1.00 46.72 106 ILE A O 1
ATOM 847 N N . GLU A 1 107 ? 7.990 -11.114 -15.800 1.00 36.06 107 GLU A N 1
ATOM 848 C CA . GLU A 1 107 ? 7.567 -12.528 -15.680 1.00 36.06 107 GLU A CA 1
ATOM 849 C C . GLU A 1 107 ? 7.106 -13.160 -17.013 1.00 36.06 107 GLU A C 1
ATOM 851 O O . GLU A 1 107 ? 6.328 -14.115 -17.011 1.00 36.06 107 GLU A O 1
ATOM 856 N N . GLY A 1 108 ? 7.561 -12.635 -18.158 1.00 33.34 108 GLY A N 1
ATOM 857 C CA . GLY A 1 108 ? 7.242 -13.159 -19.496 1.00 33.34 108 GLY A CA 1
ATOM 858 C C . GLY A 1 108 ? 8.467 -13.597 -20.280 1.00 33.34 108 GLY A C 1
ATOM 859 O O . GLY A 1 108 ? 9.355 -12.738 -20.470 1.00 33.34 108 GLY A O 1
#

Organism: NCBI:txid1235794

pLDDT: mean 80.17, std 14.14, range [33.34, 95.06]